Protein AF-A0A392P5V9-F1 (afdb_monomer_lite)

Foldseek 3Di:
DDPCPPPVVVPPVVVVVVVPDDDDDDDDPDVPLDDDDDDPDDDDDDPVPPLVVVLVVVLVVVQLVVLCVCVSVVNDVDSHDDCPHVVSVVSSVVSVVVSVVVVCVVCDDDPDDD

InterPro domains:
  IPR002013 SAC domain [PS50275] (1-108)
  IPR043573 Polyphosphoinositide phosphatase Fig4-like [PTHR45738] (24-114)

Structure (mmCIF, N/CA/C/O backbone):
data_AF-A0A392P5V9-F1
#
_entry.id   AF-A0A392P5V9-F1
#
loop_
_atom_site.group_PDB
_atom_site.id
_atom_site.type_symbol
_atom_site.label_atom_id
_atom_site.label_alt_id
_atom_site.label_comp_id
_atom_site.label_asym_id
_atom_site.label_entity_id
_atom_site.label_seq_id
_atom_site.pdbx_PDB_ins_code
_atom_site.Cartn_x
_atom_site.Cartn_y
_atom_site.Cartn_z
_atom_site.occupancy
_atom_site.B_iso_or_equiv
_atom_site.auth_seq_id
_atom_site.auth_comp_id
_atom_site.auth_asym_id
_atom_site.auth_atom_id
_atom_site.pdbx_PDB_model_num
ATOM 1 N N . ASN A 1 1 ? -4.979 -17.461 -19.721 1.00 31.88 1 ASN A N 1
ATOM 2 C CA . ASN A 1 1 ? -3.870 -16.709 -19.100 1.00 31.88 1 ASN A CA 1
ATOM 3 C C . ASN A 1 1 ? -4.398 -15.880 -17.947 1.00 31.88 1 ASN A C 1
ATOM 5 O O . ASN A 1 1 ? -4.987 -14.835 -18.165 1.00 31.88 1 ASN A O 1
ATOM 9 N N . ASN A 1 2 ? -4.240 -16.453 -16.753 1.00 31.98 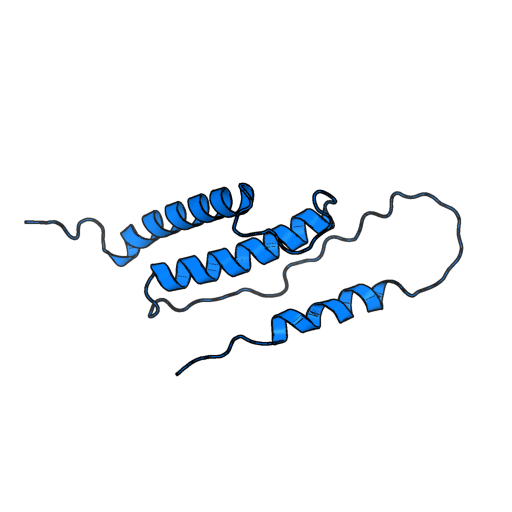2 ASN A N 1
ATOM 10 C CA . ASN A 1 2 ? -4.198 -15.850 -15.420 1.00 31.98 2 ASN A CA 1
ATOM 11 C C . ASN A 1 2 ? -5.249 -14.781 -15.093 1.00 31.98 2 ASN A C 1
ATOM 13 O O . ASN A 1 2 ? -4.913 -13.679 -14.676 1.00 31.98 2 ASN A O 1
ATOM 17 N N . ASN A 1 3 ? -6.522 -15.157 -15.210 1.00 40.25 3 ASN A N 1
ATOM 18 C CA . ASN A 1 3 ? -7.572 -14.567 -14.390 1.00 40.25 3 ASN A CA 1
ATOM 19 C C . ASN A 1 3 ? -7.769 -15.479 -13.175 1.00 40.25 3 ASN A C 1
ATOM 21 O O . ASN A 1 3 ? -8.567 -16.410 -13.222 1.00 40.25 3 ASN A O 1
ATOM 25 N N . VAL A 1 4 ? -6.978 -15.261 -12.128 1.00 35.44 4 VAL A N 1
ATOM 26 C CA . VAL A 1 4 ? -7.259 -15.814 -10.801 1.00 35.44 4 VAL A CA 1
ATOM 27 C C . VAL A 1 4 ? -7.332 -14.617 -9.873 1.00 35.44 4 VAL A C 1
ATOM 29 O O . VAL A 1 4 ? -6.356 -14.225 -9.240 1.00 35.44 4 VAL A O 1
ATOM 32 N N . ILE A 1 5 ? -8.497 -13.972 -9.884 1.00 42.59 5 ILE A N 1
ATOM 33 C CA . ILE A 1 5 ? -8.942 -13.208 -8.727 1.00 42.59 5 ILE A CA 1
ATOM 34 C C . ILE A 1 5 ? -9.208 -14.297 -7.694 1.00 42.59 5 ILE A C 1
ATOM 36 O O . ILE A 1 5 ? -10.203 -15.007 -7.791 1.00 42.59 5 ILE A O 1
ATOM 40 N N . ASP A 1 6 ? -8.225 -14.545 -6.837 1.00 32.69 6 ASP A N 1
ATOM 41 C CA . ASP A 1 6 ? -8.327 -15.568 -5.810 1.00 32.69 6 ASP A CA 1
ATOM 42 C C . ASP A 1 6 ? -9.468 -15.178 -4.857 1.00 32.69 6 ASP A C 1
ATOM 44 O O . ASP A 1 6 ? -9.373 -14.203 -4.106 1.00 32.69 6 ASP A O 1
ATOM 48 N N . GLU A 1 7 ? -10.575 -15.921 -4.938 1.00 36.59 7 GLU A N 1
ATOM 49 C CA . GLU A 1 7 ? -11.743 -15.825 -4.054 1.00 36.59 7 GLU A CA 1
ATOM 50 C C . GLU A 1 7 ? -11.373 -16.030 -2.568 1.00 36.59 7 GLU A C 1
ATOM 52 O O . GLU A 1 7 ? -12.182 -15.728 -1.690 1.00 36.59 7 GLU A O 1
ATOM 57 N N . SER A 1 8 ? -10.132 -16.429 -2.252 1.00 32.78 8 SER A N 1
ATOM 58 C CA . SER A 1 8 ? -9.627 -16.606 -0.883 1.00 32.78 8 SER A CA 1
ATOM 59 C C . SER A 1 8 ? -9.622 -15.338 -0.015 1.00 32.78 8 SER A C 1
ATOM 61 O O . SER A 1 8 ? -9.549 -15.428 1.214 1.00 32.78 8 SER A O 1
ATOM 63 N N . VAL A 1 9 ? -9.740 -14.139 -0.600 1.00 43.44 9 VAL A N 1
ATOM 64 C CA . VAL A 1 9 ? -9.780 -12.888 0.184 1.00 43.44 9 VAL A CA 1
ATOM 65 C C . VAL A 1 9 ? -11.112 -12.725 0.937 1.00 43.44 9 VAL A C 1
ATOM 67 O O . VAL A 1 9 ? -11.166 -11.992 1.930 1.00 43.44 9 VAL A O 1
ATOM 70 N N . VAL A 1 10 ? -12.168 -13.433 0.517 1.00 43.19 10 VAL A N 1
ATOM 71 C CA . VAL A 1 10 ? -13.512 -13.352 1.118 1.00 43.19 10 VAL A CA 1
ATOM 72 C C . VAL A 1 10 ? -13.650 -14.230 2.373 1.00 43.19 10 VAL A C 1
ATOM 74 O O . VAL A 1 10 ? -14.431 -13.912 3.263 1.00 43.19 10 VAL A O 1
ATOM 77 N N . GLU A 1 11 ? -12.843 -15.281 2.545 1.00 34.69 11 GLU A N 1
ATOM 78 C CA . GLU A 1 11 ? -13.087 -16.281 3.605 1.00 34.69 11 GLU A CA 1
ATOM 79 C C . GLU A 1 11 ? -12.517 -15.952 4.995 1.00 34.69 11 GLU A C 1
ATOM 81 O O . GLU A 1 11 ? -12.781 -16.670 5.966 1.00 34.69 11 GLU A O 1
ATOM 86 N N . GLN A 1 12 ? -11.792 -14.842 5.162 1.00 41.12 12 GLN A N 1
ATOM 87 C CA . GLN A 1 12 ? -11.237 -14.483 6.477 1.00 41.12 12 GLN A CA 1
ATOM 88 C C . GLN A 1 12 ? -12.262 -13.902 7.466 1.00 41.12 12 GLN A C 1
ATOM 90 O O . GLN A 1 12 ? -11.941 -13.765 8.647 1.00 41.12 12 GLN A O 1
ATOM 95 N N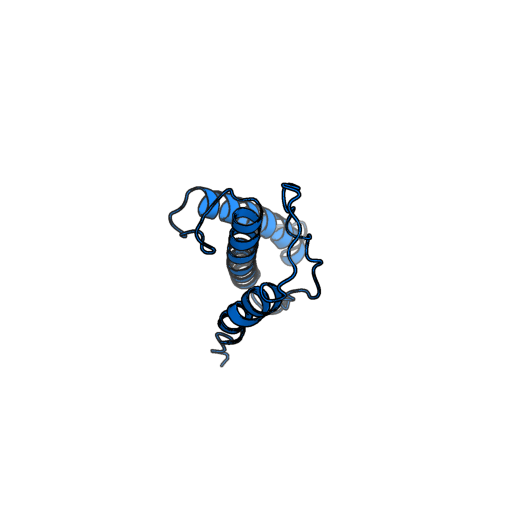 . GLU A 1 13 ? -13.492 -13.615 7.031 1.00 45.25 13 GLU A N 1
ATOM 96 C CA . GLU A 1 13 ? -14.565 -13.118 7.907 1.00 45.25 13 GLU A CA 1
ATOM 97 C C . GLU A 1 13 ? -14.976 -14.145 8.981 1.00 45.25 13 GLU A C 1
ATOM 99 O O . GLU A 1 13 ? -15.359 -13.774 10.095 1.00 45.25 13 GLU A O 1
ATOM 104 N N . SER A 1 14 ? -14.811 -15.439 8.690 1.00 38.22 14 SER A N 1
ATOM 105 C CA . SER A 1 14 ? -15.206 -16.550 9.567 1.00 38.22 14 SER A CA 1
ATOM 106 C C . SER A 1 14 ? -14.317 -16.708 10.813 1.00 38.22 14 SER A C 1
ATOM 108 O O . SER A 1 14 ? -14.796 -17.090 11.883 1.00 38.22 14 SER A O 1
ATOM 110 N N . ILE A 1 15 ? -13.030 -16.359 10.716 1.00 44.75 15 ILE A N 1
ATOM 111 C CA . ILE A 1 15 ? -12.040 -16.607 11.778 1.00 44.75 15 ILE A CA 1
ATOM 112 C C . ILE A 1 15 ? -12.184 -15.590 12.919 1.00 44.75 15 ILE A C 1
ATOM 114 O O . ILE A 1 15 ? -12.022 -15.938 14.089 1.00 44.75 15 ILE A O 1
ATOM 118 N N . THR A 1 16 ? -12.544 -14.344 12.606 1.00 46.06 16 THR A N 1
ATOM 119 C CA . THR A 1 16 ? -12.768 -13.290 13.608 1.00 46.06 16 THR A CA 1
ATOM 120 C C . THR A 1 16 ? -14.040 -13.502 14.428 1.00 46.06 16 THR A C 1
ATOM 122 O O . THR A 1 16 ? -14.029 -13.218 15.622 1.00 46.06 16 THR A O 1
ATOM 125 N N . MET A 1 17 ? -15.110 -14.041 13.830 1.00 41.09 17 MET A N 1
ATOM 126 C CA . MET A 1 17 ? -16.357 -14.327 14.555 1.00 41.09 17 MET A CA 1
ATOM 127 C C . MET A 1 17 ? -16.246 -15.547 15.481 1.00 41.09 17 MET A C 1
ATOM 129 O O . MET A 1 17 ? -16.873 -15.568 16.537 1.00 41.09 17 MET A O 1
ATOM 133 N N . SER A 1 18 ? -15.425 -16.545 15.136 1.00 40.94 18 SER A N 1
ATOM 134 C CA . SER A 1 18 ? -15.308 -17.781 15.929 1.00 40.94 18 SER A CA 1
ATOM 135 C C . SER A 1 18 ? -14.591 -17.600 17.276 1.00 40.94 18 SER A C 1
ATOM 137 O O . SER A 1 18 ? -14.808 -18.381 18.196 1.00 40.94 18 SER A O 1
ATOM 139 N N . LEU A 1 19 ? -13.772 -16.555 17.435 1.00 48.06 19 LEU A N 1
ATOM 140 C CA . LEU A 1 19 ? -13.035 -16.292 18.682 1.00 48.06 19 LEU A CA 1
ATOM 141 C C . LEU A 1 19 ? -13.829 -15.469 19.715 1.00 48.06 19 LEU A C 1
ATOM 143 O O . LEU A 1 19 ? -13.329 -15.244 20.813 1.00 48.06 19 LEU A O 1
ATOM 147 N N . MET A 1 20 ? -15.047 -15.019 19.390 1.00 49.59 20 MET A N 1
ATOM 148 C CA . MET A 1 20 ? -15.857 -14.153 20.264 1.00 49.59 20 MET A CA 1
ATOM 149 C C . MET A 1 20 ? -16.875 -14.899 21.143 1.00 49.59 20 MET A C 1
ATOM 151 O O . MET A 1 20 ? -17.554 -14.263 21.942 1.00 49.59 20 MET A O 1
ATOM 155 N N . ASN A 1 21 ? -16.963 -16.231 21.054 1.00 38.94 21 ASN A N 1
ATOM 156 C CA . ASN A 1 21 ? -17.919 -17.030 21.828 1.00 38.94 21 ASN A CA 1
ATOM 157 C C . ASN A 1 21 ? -17.209 -17.955 22.825 1.00 38.94 21 ASN A C 1
ATOM 159 O O . ASN A 1 21 ? -17.089 -19.157 22.597 1.00 38.94 21 ASN A O 1
ATOM 163 N N . HIS A 1 22 ? -16.775 -17.406 23.959 1.00 42.62 22 HIS A N 1
ATOM 164 C CA . HIS A 1 22 ? -16.648 -18.199 25.180 1.00 42.62 22 HIS A CA 1
ATOM 165 C C . HIS A 1 22 ? -17.155 -17.377 26.367 1.00 42.62 22 HIS A C 1
ATOM 167 O O . HIS A 1 22 ? -16.521 -16.418 26.799 1.00 42.62 22 HIS A O 1
ATOM 173 N N . SER A 1 23 ? -18.347 -17.739 26.836 1.00 48.25 23 SER A N 1
ATOM 174 C CA . SER A 1 23 ? -19.031 -17.164 27.991 1.00 48.25 23 SER A CA 1
ATOM 175 C C . SER A 1 23 ? -18.273 -17.450 29.291 1.00 48.25 23 SER A C 1
ATOM 177 O O . SER A 1 23 ? -17.748 -18.551 29.475 1.00 48.25 23 SER A O 1
ATOM 179 N N . GLY A 1 24 ? -18.261 -16.469 30.189 1.00 38.75 24 GLY A N 1
ATOM 180 C CA . GLY A 1 24 ? -17.777 -16.580 31.561 1.00 38.75 24 GLY A CA 1
ATOM 181 C C . GLY A 1 24 ? -17.889 -15.225 32.253 1.00 38.75 24 GLY A C 1
ATOM 182 O O . GLY A 1 24 ? -17.137 -14.312 31.928 1.00 38.75 24 GLY A O 1
ATOM 183 N N . ASP A 1 25 ? -18.881 -15.101 33.128 1.00 53.78 25 ASP A N 1
ATOM 184 C CA . ASP A 1 25 ? -19.194 -13.917 33.926 1.00 53.78 25 ASP A CA 1
ATOM 185 C C . ASP A 1 25 ? -18.031 -13.530 34.858 1.00 53.78 25 ASP A C 1
ATOM 187 O O . ASP A 1 25 ? -17.585 -14.365 35.638 1.00 53.78 25 ASP A O 1
ATOM 191 N N . ASP A 1 26 ? -17.568 -12.276 34.789 1.00 42.41 26 ASP A N 1
ATOM 192 C CA . ASP A 1 26 ? -17.048 -11.513 35.935 1.00 42.41 26 ASP A CA 1
ATOM 193 C C . ASP A 1 26 ? -16.879 -10.024 35.562 1.00 42.41 26 ASP A C 1
ATOM 195 O O . ASP A 1 26 ? -16.233 -9.654 34.577 1.00 42.41 26 ASP A O 1
ATOM 199 N N . GLU A 1 27 ? -17.506 -9.150 36.353 1.00 51.53 27 GLU A N 1
ATOM 200 C CA . GLU A 1 27 ? -17.452 -7.693 36.218 1.00 51.53 27 GLU A CA 1
ATOM 201 C C . GLU A 1 27 ? -16.063 -7.143 36.573 1.00 51.53 27 GLU A C 1
ATOM 203 O O . GLU A 1 27 ? -15.779 -6.817 37.723 1.00 51.53 27 GLU A O 1
ATOM 208 N N . ILE A 1 28 ? -15.222 -6.914 35.564 1.00 49.91 28 ILE A N 1
ATOM 209 C CA . ILE A 1 28 ? -14.191 -5.870 35.591 1.00 49.91 28 ILE A CA 1
ATOM 210 C C . ILE A 1 28 ? -14.227 -5.186 34.224 1.00 49.91 28 ILE A C 1
ATOM 212 O O . ILE A 1 28 ? -13.942 -5.806 33.202 1.00 49.91 28 ILE A O 1
ATOM 216 N N . LYS A 1 29 ? -14.583 -3.891 34.189 1.00 48.34 29 LYS A N 1
ATOM 217 C CA . LYS A 1 29 ? -14.395 -3.009 33.020 1.00 48.34 29 LYS A CA 1
ATOM 218 C C . LYS A 1 29 ? -12.896 -2.772 32.805 1.00 48.34 29 LYS A C 1
ATOM 220 O O . LYS A 1 29 ? -12.399 -1.664 32.981 1.00 48.34 29 LYS A O 1
ATOM 225 N N . ASP A 1 30 ? -12.171 -3.825 32.456 1.00 48.41 30 ASP A N 1
ATOM 226 C CA . ASP A 1 30 ? -10.878 -3.686 31.816 1.00 48.41 30 ASP A CA 1
ATOM 227 C C . ASP A 1 30 ? -11.156 -3.289 30.367 1.00 48.41 30 ASP A C 1
ATOM 229 O O . ASP A 1 30 ? -11.987 -3.895 29.684 1.00 48.41 30 ASP A O 1
ATOM 233 N N . SER A 1 31 ? -10.542 -2.203 29.910 1.00 56.22 31 SER A N 1
ATOM 234 C CA . SER A 1 31 ? -10.625 -1.792 28.516 1.00 56.22 31 SER A CA 1
ATOM 235 C C . SER A 1 31 ? -10.077 -2.944 27.676 1.00 56.22 31 SER A C 1
ATOM 237 O O . SER A 1 31 ? -8.864 -3.108 27.601 1.00 56.22 31 SER A O 1
ATOM 239 N N . SER A 1 32 ? -10.954 -3.778 27.110 1.00 61.97 32 SER A N 1
ATOM 240 C CA . SER A 1 32 ? -10.576 -4.985 26.373 1.00 61.97 32 SER A CA 1
ATOM 241 C C . SER A 1 32 ? -9.753 -4.583 25.151 1.00 61.97 32 SER A C 1
ATOM 243 O O . SER A 1 32 ? -10.278 -4.246 24.087 1.00 61.97 32 SER A O 1
ATOM 245 N N . VAL A 1 33 ? -8.432 -4.540 25.321 1.00 67.38 33 VAL A N 1
ATOM 246 C CA . VAL A 1 33 ? -7.502 -4.284 24.232 1.00 67.38 33 VAL A CA 1
ATOM 247 C C . VAL A 1 33 ? -7.538 -5.527 23.360 1.00 67.38 33 VAL A C 1
ATOM 249 O O . VAL A 1 33 ? -7.057 -6.587 23.763 1.00 67.38 33 VAL A O 1
ATOM 252 N N . LYS A 1 34 ? -8.121 -5.412 22.161 1.00 67.88 34 LYS A N 1
ATOM 253 C CA . LYS A 1 34 ? -8.085 -6.495 21.172 1.00 67.88 34 LYS A CA 1
ATOM 254 C C . LYS A 1 34 ? -6.624 -6.944 21.001 1.00 67.88 34 LYS A C 1
ATOM 256 O O . LYS A 1 34 ? -5.767 -6.096 20.726 1.00 67.88 34 LYS A O 1
ATOM 261 N N . PRO A 1 35 ? -6.307 -8.239 21.173 1.00 74.19 35 PRO A N 1
ATOM 262 C CA . PRO A 1 35 ? -4.932 -8.707 21.098 1.00 74.19 35 PRO A CA 1
ATOM 263 C C . PRO A 1 35 ? -4.358 -8.434 19.705 1.00 74.19 35 PRO A C 1
ATOM 265 O O . PRO A 1 35 ? -5.001 -8.693 18.685 1.00 74.19 35 PRO A O 1
ATOM 268 N N . LYS A 1 36 ? -3.133 -7.900 19.655 1.00 80.38 36 LYS A N 1
ATOM 269 C CA . LYS A 1 36 ? -2.436 -7.638 18.390 1.00 80.38 36 LYS A CA 1
ATOM 270 C C . LYS A 1 36 ? -2.122 -8.964 17.698 1.00 80.38 36 LYS A C 1
ATOM 272 O O . LYS A 1 36 ? -1.467 -9.829 18.276 1.00 80.38 36 LYS A O 1
ATOM 277 N N . LEU A 1 37 ? -2.563 -9.109 16.450 1.00 87.25 37 LEU A N 1
ATOM 278 C CA . LEU A 1 37 ? -2.240 -10.269 15.620 1.00 87.25 37 LEU A CA 1
ATOM 279 C C . LEU A 1 37 ? -0.863 -10.095 14.970 1.00 87.25 37 LEU A C 1
ATOM 281 O O . LEU A 1 37 ? -0.501 -9.002 14.536 1.00 87.25 37 LEU A O 1
ATOM 285 N N . LEU A 1 38 ? -0.108 -11.190 14.876 1.00 92.00 38 LEU A N 1
ATOM 286 C CA . LEU A 1 38 ? 1.179 -11.229 14.179 1.00 92.00 38 LEU A CA 1
ATOM 287 C C . LEU A 1 38 ? 0.987 -11.625 12.708 1.00 92.00 38 LEU A C 1
ATOM 289 O O . LEU A 1 38 ? 0.157 -12.483 12.396 1.00 92.00 38 LEU A O 1
ATOM 293 N N . GLN A 1 39 ? 1.773 -11.029 11.805 1.00 93.38 39 GLN A N 1
ATOM 294 C CA . GLN A 1 39 ? 1.793 -11.391 10.385 1.00 93.38 39 GLN A CA 1
ATOM 295 C C . GLN A 1 39 ? 2.329 -12.820 10.212 1.00 93.38 39 GLN A C 1
ATOM 297 O O . GLN A 1 39 ? 3.444 -13.125 10.627 1.00 93.38 39 GLN A O 1
ATOM 302 N N . LYS A 1 40 ? 1.534 -13.692 9.582 1.00 93.75 40 LYS A N 1
ATOM 303 C CA . LYS A 1 40 ? 1.871 -15.116 9.377 1.00 93.75 40 LYS A CA 1
ATOM 304 C C . LYS A 1 40 ? 2.360 -15.451 7.964 1.00 93.75 40 LYS A C 1
ATOM 306 O O . LYS A 1 40 ? 2.734 -16.589 7.711 1.00 93.75 40 LYS A O 1
ATOM 311 N N . GLY A 1 41 ? 2.334 -14.493 7.039 1.00 93.25 41 GLY A N 1
ATOM 312 C CA . GLY A 1 41 ? 2.687 -14.720 5.638 1.00 93.25 41 GLY A CA 1
ATOM 313 C C . GLY A 1 41 ? 3.008 -13.429 4.895 1.00 93.25 41 GLY A C 1
ATOM 314 O O . GLY A 1 41 ? 2.775 -12.335 5.409 1.00 93.25 41 GLY A O 1
ATOM 315 N N . VAL A 1 42 ? 3.550 -13.563 3.685 1.00 93.00 42 VAL A N 1
ATOM 316 C CA . VAL A 1 42 ? 3.981 -12.444 2.837 1.00 93.00 42 VAL A CA 1
ATOM 317 C C . VAL A 1 42 ? 3.427 -12.593 1.425 1.00 93.00 42 VAL A C 1
ATOM 319 O O . VAL A 1 42 ? 3.380 -13.697 0.885 1.00 93.00 42 VAL A O 1
ATOM 322 N N . LEU A 1 43 ? 3.041 -11.471 0.819 1.00 90.44 43 LEU A N 1
ATOM 323 C CA . LEU A 1 43 ? 2.757 -11.405 -0.609 1.00 90.44 43 LEU A CA 1
ATOM 324 C C . LEU A 1 43 ? 4.080 -11.250 -1.360 1.00 90.44 43 LEU A C 1
ATOM 326 O O . LEU A 1 43 ? 4.868 -10.358 -1.046 1.00 90.44 43 LEU A O 1
ATOM 330 N N . ARG A 1 44 ? 4.321 -12.102 -2.358 1.00 91.44 44 ARG A N 1
ATOM 331 C CA . ARG A 1 44 ? 5.513 -12.028 -3.206 1.00 91.44 44 ARG A CA 1
ATOM 332 C C . ARG A 1 44 ? 5.109 -11.938 -4.670 1.00 91.44 44 ARG A C 1
ATOM 334 O O . ARG A 1 44 ? 4.436 -12.823 -5.183 1.00 91.44 44 ARG A O 1
ATOM 341 N N . THR A 1 45 ? 5.563 -10.884 -5.331 1.00 86.88 45 THR A N 1
ATOM 342 C CA . THR A 1 45 ? 5.417 -10.671 -6.776 1.00 86.88 45 THR A CA 1
ATOM 343 C C . THR A 1 45 ? 6.719 -11.040 -7.493 1.00 86.88 45 THR A C 1
ATOM 345 O O . THR A 1 45 ? 7.796 -11.002 -6.890 1.00 86.88 45 THR A O 1
ATOM 348 N N . ASN A 1 46 ? 6.637 -11.442 -8.763 1.00 79.12 46 ASN A N 1
ATOM 349 C CA . ASN A 1 46 ? 7.807 -11.797 -9.571 1.00 79.12 46 ASN A CA 1
ATOM 350 C C . ASN A 1 46 ? 8.284 -10.587 -10.394 1.00 79.12 46 ASN A C 1
ATOM 352 O O . ASN A 1 46 ? 7.482 -9.803 -10.884 1.00 79.12 46 ASN A O 1
ATOM 356 N N . CYS A 1 47 ? 9.598 -10.462 -10.569 1.00 72.75 47 CYS A N 1
ATOM 357 C CA . CYS A 1 47 ? 10.272 -9.426 -11.350 1.00 72.75 47 CYS A CA 1
ATOM 358 C C . CYS A 1 47 ? 10.021 -9.503 -12.868 1.00 72.75 47 CYS A C 1
ATOM 360 O O . CYS A 1 47 ? 10.364 -8.564 -13.578 1.00 72.75 47 CYS A O 1
ATOM 362 N N . ILE A 1 48 ? 9.487 -10.619 -13.385 1.00 74.19 48 ILE A N 1
ATOM 363 C CA . ILE A 1 48 ? 9.115 -10.738 -14.808 1.00 74.19 48 ILE A CA 1
ATOM 364 C C . ILE A 1 48 ? 7.870 -9.910 -15.157 1.00 74.19 48 ILE A C 1
ATOM 366 O O . ILE A 1 48 ? 7.662 -9.546 -16.316 1.00 74.19 48 ILE A O 1
ATOM 370 N N . ASP A 1 49 ? 7.047 -9.590 -14.159 1.00 73.50 49 ASP A N 1
ATOM 371 C CA . ASP A 1 49 ? 5.947 -8.654 -14.319 1.00 73.50 49 ASP A CA 1
ATOM 372 C C . ASP A 1 49 ? 6.507 -7.234 -14.364 1.00 73.50 49 ASP A C 1
ATOM 374 O O . ASP A 1 49 ? 7.359 -6.872 -13.552 1.00 73.50 49 ASP A O 1
ATOM 378 N N . CYS A 1 50 ? 6.048 -6.412 -15.314 1.00 80.31 50 CYS A N 1
ATOM 379 C CA . CYS A 1 50 ? 6.518 -5.032 -15.385 1.00 80.31 50 CYS A CA 1
ATOM 380 C C . CYS A 1 50 ? 6.289 -4.318 -14.045 1.00 80.31 50 CYS A C 1
ATOM 382 O O . CYS A 1 50 ? 5.288 -4.556 -13.357 1.00 80.31 50 CYS A O 1
ATOM 384 N N . LEU A 1 51 ? 7.244 -3.459 -13.684 1.00 83.38 51 LEU A N 1
ATOM 385 C CA . LEU A 1 51 ? 7.293 -2.803 -12.381 1.00 83.38 51 LEU A CA 1
ATOM 386 C C . LEU A 1 51 ? 5.967 -2.111 -12.042 1.00 83.38 51 LEU A C 1
ATOM 388 O O . LEU A 1 51 ? 5.473 -2.281 -10.933 1.00 83.38 51 LEU A O 1
ATOM 392 N N . ASP A 1 52 ? 5.336 -1.457 -13.018 1.00 86.19 52 ASP A N 1
ATOM 393 C CA . ASP A 1 52 ? 4.055 -0.767 -12.840 1.00 86.19 52 ASP A CA 1
ATOM 394 C C . ASP A 1 52 ? 2.917 -1.714 -12.434 1.00 86.19 52 ASP A C 1
ATOM 396 O O . ASP A 1 52 ? 2.179 -1.430 -11.491 1.00 86.19 52 ASP A O 1
ATOM 400 N N . ARG A 1 53 ? 2.788 -2.881 -13.086 1.00 86.94 53 ARG A N 1
ATOM 401 C CA . ARG A 1 53 ? 1.744 -3.862 -12.733 1.00 86.94 53 ARG A CA 1
ATOM 402 C C . ARG A 1 53 ? 1.980 -4.447 -11.346 1.00 86.94 53 ARG A C 1
ATOM 404 O O . ARG A 1 53 ? 1.031 -4.617 -10.584 1.00 86.94 53 ARG A O 1
ATOM 411 N N . THR A 1 54 ? 3.240 -4.720 -11.014 1.00 90.56 54 THR A N 1
ATOM 412 C CA . THR A 1 54 ? 3.626 -5.181 -9.678 1.00 90.56 54 THR A CA 1
ATOM 413 C C . THR A 1 54 ? 3.315 -4.124 -8.617 1.00 90.56 54 THR A C 1
ATOM 415 O O . THR A 1 54 ? 2.751 -4.452 -7.575 1.00 90.56 54 THR A O 1
ATOM 418 N N . ASN A 1 55 ? 3.627 -2.858 -8.886 1.00 91.38 55 ASN A N 1
ATOM 419 C CA . ASN A 1 55 ? 3.437 -1.765 -7.941 1.00 91.38 55 ASN A CA 1
ATOM 420 C C . ASN A 1 55 ? 1.948 -1.492 -7.671 1.00 91.38 55 ASN A C 1
ATOM 422 O O . ASN A 1 55 ? 1.544 -1.379 -6.517 1.00 91.38 55 ASN A O 1
ATOM 426 N N . VAL A 1 56 ? 1.111 -1.496 -8.717 1.00 92.75 56 VAL A N 1
ATOM 427 C CA . VAL A 1 56 ? -0.352 -1.357 -8.585 1.00 92.75 56 VAL A CA 1
ATOM 428 C C . VAL A 1 56 ? -0.958 -2.519 -7.796 1.00 92.75 56 VAL A C 1
ATOM 430 O O . VAL A 1 56 ? -1.818 -2.305 -6.940 1.00 92.75 56 VAL A O 1
ATOM 433 N N . ALA A 1 57 ? -0.499 -3.751 -8.036 1.00 91.56 57 ALA A N 1
ATOM 434 C CA . ALA A 1 57 ? -0.955 -4.902 -7.263 1.00 91.56 57 ALA A CA 1
ATOM 435 C C . ALA A 1 57 ? -0.584 -4.755 -5.779 1.00 91.56 57 ALA A C 1
ATOM 437 O O . ALA A 1 57 ? -1.437 -4.936 -4.910 1.00 91.56 57 ALA A O 1
ATOM 438 N N . GLN A 1 58 ? 0.661 -4.378 -5.476 1.00 94.69 58 GLN A N 1
ATOM 439 C CA . GLN A 1 58 ? 1.099 -4.159 -4.097 1.00 94.69 58 GLN A CA 1
ATOM 440 C C . GLN A 1 58 ? 0.314 -3.030 -3.416 1.00 94.69 58 GLN A C 1
ATOM 442 O O . GLN A 1 58 ? -0.111 -3.210 -2.276 1.00 94.69 58 GLN A O 1
ATOM 447 N N . TYR A 1 59 ? 0.038 -1.928 -4.120 1.00 96.38 59 TYR A N 1
ATOM 448 C CA . TYR A 1 59 ? -0.830 -0.851 -3.639 1.00 96.38 59 TYR A CA 1
ATOM 449 C C . TYR A 1 59 ? -2.214 -1.370 -3.233 1.00 96.38 59 TYR A C 1
ATOM 451 O O . TYR A 1 59 ? -2.666 -1.103 -2.120 1.00 96.38 59 TYR A O 1
ATOM 459 N N . ALA A 1 60 ? -2.868 -2.162 -4.088 1.00 95.12 60 ALA A N 1
ATOM 460 C CA . ALA A 1 60 ? -4.205 -2.680 -3.811 1.00 95.12 60 ALA A CA 1
ATOM 461 C C . ALA A 1 60 ? -4.237 -3.551 -2.541 1.00 95.12 60 ALA A C 1
ATOM 463 O O . ALA A 1 60 ? -5.080 -3.349 -1.664 1.00 95.12 60 ALA A O 1
ATOM 464 N N . TYR A 1 61 ? -3.283 -4.479 -2.396 1.00 94.88 61 TYR A N 1
ATOM 465 C CA . TYR A 1 61 ? -3.165 -5.294 -1.180 1.00 94.88 61 TYR A CA 1
ATOM 466 C C . TYR A 1 61 ? -2.803 -4.452 0.051 1.00 94.88 61 TYR A C 1
ATOM 468 O O . TYR A 1 61 ? -3.349 -4.676 1.134 1.00 94.88 61 TYR A O 1
ATOM 476 N N . GLY A 1 62 ? -1.921 -3.465 -0.112 1.00 96.25 62 GLY A N 1
ATOM 477 C CA . GLY A 1 62 ? -1.533 -2.531 0.939 1.00 96.25 62 GLY A CA 1
ATOM 478 C C . GLY A 1 62 ? -2.708 -1.702 1.454 1.00 96.25 62 GLY A C 1
ATOM 479 O O . GLY A 1 62 ? -2.861 -1.554 2.664 1.00 96.25 62 GLY A O 1
ATOM 480 N N . LEU A 1 63 ? -3.580 -1.226 0.563 1.00 96.69 63 LEU A N 1
ATOM 481 C CA . LEU A 1 63 ? -4.755 -0.436 0.926 1.00 96.69 63 LEU A CA 1
ATOM 482 C C . LEU A 1 63 ? -5.777 -1.263 1.722 1.00 96.69 63 LEU A C 1
ATOM 484 O O . LEU A 1 63 ? -6.317 -0.790 2.721 1.00 96.69 63 LEU A O 1
ATOM 488 N N . VAL A 1 64 ? -5.994 -2.525 1.337 1.00 95.12 64 VAL A N 1
ATOM 489 C CA . VAL A 1 64 ? -6.852 -3.455 2.094 1.00 95.12 64 VAL A CA 1
ATOM 490 C C . VAL A 1 64 ? -6.265 -3.750 3.478 1.00 95.12 64 VAL A C 1
ATOM 492 O O . VAL A 1 64 ? -6.990 -3.757 4.476 1.00 95.12 64 VAL A O 1
ATOM 495 N N . ALA A 1 65 ? -4.951 -3.979 3.560 1.00 94.88 65 ALA A N 1
ATOM 496 C CA . ALA A 1 65 ? -4.271 -4.199 4.832 1.00 94.88 65 ALA A CA 1
ATOM 497 C C . ALA A 1 65 ? -4.366 -2.966 5.747 1.00 94.88 65 ALA A C 1
ATOM 499 O O . ALA A 1 65 ? -4.663 -3.112 6.934 1.00 94.88 65 ALA A O 1
ATOM 500 N N . LEU A 1 66 ? -4.190 -1.765 5.191 1.00 96.31 66 LEU A N 1
ATOM 501 C CA . LEU A 1 66 ? -4.328 -0.506 5.917 1.00 96.31 66 LEU A CA 1
ATOM 502 C C . LEU A 1 66 ? -5.754 -0.313 6.447 1.00 96.31 66 LEU A C 1
ATOM 504 O O . LEU A 1 66 ? -5.920 0.020 7.617 1.00 96.31 66 LEU A O 1
ATOM 508 N N . GLY A 1 67 ? -6.783 -0.587 5.639 1.00 95.19 67 GLY A N 1
ATOM 509 C CA . GLY A 1 67 ? -8.179 -0.514 6.082 1.00 95.19 67 GLY A CA 1
ATOM 510 C C . GLY A 1 67 ? -8.459 -1.416 7.289 1.00 95.19 67 GLY A C 1
ATOM 511 O O . GLY A 1 67 ? -9.004 -0.970 8.298 1.00 95.19 67 GLY A O 1
ATOM 512 N N . ARG A 1 68 ? -7.975 -2.665 7.252 1.00 92.38 68 ARG A N 1
ATOM 513 C CA . ARG A 1 68 ? -8.056 -3.601 8.390 1.00 92.38 68 ARG A CA 1
ATOM 514 C C . ARG A 1 68 ? -7.345 -3.074 9.639 1.00 92.38 68 ARG A C 1
ATOM 516 O O . ARG A 1 68 ? -7.876 -3.187 10.741 1.00 92.38 68 ARG A O 1
ATOM 523 N N . GLN A 1 69 ? -6.153 -2.503 9.479 1.00 94.31 69 GLN A N 1
ATOM 524 C CA . GLN A 1 69 ? -5.379 -1.945 10.591 1.00 94.31 69 GLN A CA 1
ATOM 525 C C . GLN A 1 69 ? -6.070 -0.727 11.213 1.00 94.31 69 GLN A C 1
ATOM 527 O O . GLN A 1 69 ? -6.175 -0.644 12.435 1.00 94.31 69 GLN A O 1
ATOM 532 N N . LEU A 1 70 ? -6.589 0.188 10.392 1.00 94.62 70 LEU A N 1
ATOM 533 C CA . LEU A 1 70 ? -7.310 1.371 10.860 1.00 94.62 70 LEU A CA 1
ATOM 534 C C . LEU A 1 70 ? -8.617 1.004 11.565 1.00 94.62 70 LEU A C 1
ATOM 536 O O . LEU A 1 70 ? -8.934 1.601 12.593 1.00 94.62 70 LEU A O 1
ATOM 540 N N . GLN A 1 71 ? -9.335 -0.010 11.073 1.00 92.62 71 GLN A N 1
ATOM 541 C CA . GLN A 1 71 ? -10.528 -0.520 11.745 1.00 92.62 71 GLN A CA 1
ATOM 542 C C . GLN A 1 71 ? -10.185 -1.144 13.103 1.00 92.62 71 GLN A C 1
ATOM 544 O O . GLN A 1 71 ? -10.846 -0.874 14.104 1.00 92.62 71 GLN A O 1
ATOM 549 N N . ALA A 1 72 ? -9.118 -1.946 13.170 1.00 88.88 72 ALA A N 1
ATOM 550 C CA . ALA A 1 72 ? -8.662 -2.538 14.425 1.00 88.88 72 ALA A CA 1
ATOM 551 C C . ALA A 1 72 ? -8.261 -1.479 15.469 1.00 88.88 72 ALA A C 1
ATOM 553 O O . ALA A 1 72 ? -8.431 -1.713 16.665 1.00 88.88 72 ALA A O 1
ATOM 554 N N . LEU A 1 73 ? -7.771 -0.320 15.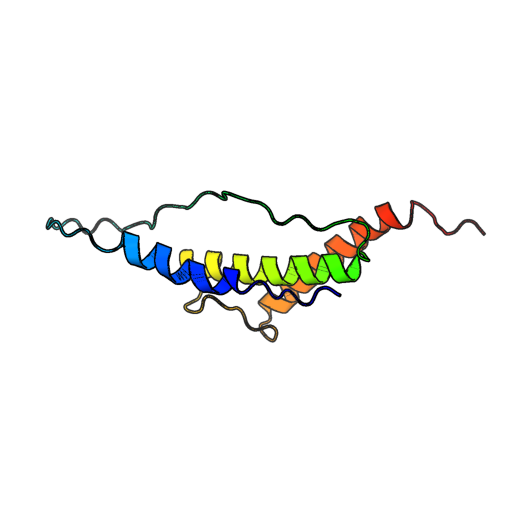018 1.00 90.75 73 LEU A N 1
ATOM 555 C CA . LEU A 1 73 ? -7.437 0.834 15.855 1.00 90.75 73 LEU A CA 1
ATOM 556 C C . LEU A 1 73 ? -8.639 1.748 16.164 1.00 90.75 73 LEU A C 1
ATOM 558 O O . LEU A 1 73 ? -8.504 2.654 16.980 1.00 90.75 73 LEU A O 1
ATOM 562 N N . GLY A 1 74 ? -9.801 1.518 15.545 1.00 90.44 74 GLY A N 1
ATOM 563 C CA . GLY A 1 74 ? -11.017 2.307 15.763 1.00 90.44 74 GLY A CA 1
ATOM 564 C C . GLY A 1 74 ? -11.072 3.639 15.006 1.00 90.44 74 GLY A C 1
ATOM 565 O O . GLY A 1 74 ? -11.885 4.488 15.354 1.00 90.44 74 GLY A O 1
ATOM 566 N N . PHE A 1 75 ? -10.233 3.841 13.983 1.00 93.25 75 PHE A N 1
ATOM 567 C CA . PHE A 1 75 ? -10.253 5.063 13.163 1.00 93.25 75 PHE A CA 1
ATOM 568 C C . PHE A 1 75 ? -11.335 5.053 12.080 1.00 93.25 75 PHE A C 1
ATOM 570 O O . PHE A 1 75 ? -11.790 6.115 11.663 1.00 93.25 75 PHE A O 1
ATOM 577 N N . ILE A 1 76 ? -11.722 3.867 11.604 1.00 92.88 76 ILE A N 1
ATOM 578 C CA . ILE A 1 76 ? -12.755 3.682 10.580 1.00 92.88 76 ILE A CA 1
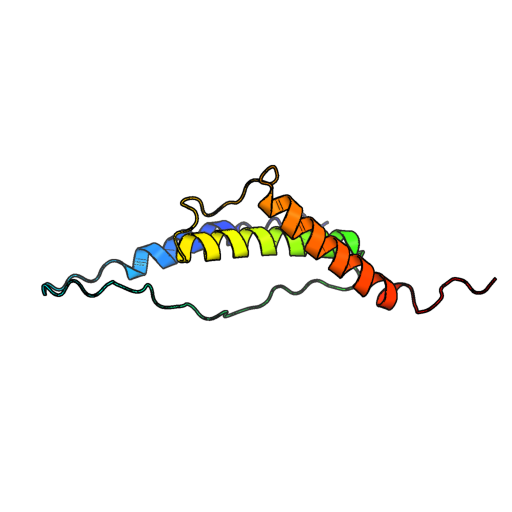ATOM 579 C C . ILE A 1 76 ? -13.653 2.499 10.943 1.00 92.88 76 ILE A C 1
ATOM 581 O O . ILE A 1 76 ? -13.215 1.551 11.592 1.00 92.88 76 ILE A O 1
ATOM 585 N N . GLU A 1 77 ? -14.905 2.534 10.497 1.00 89.75 77 GLU A N 1
ATOM 586 C CA . GLU A 1 77 ? -15.871 1.450 10.734 1.00 89.75 77 GLU A CA 1
ATOM 587 C C . GLU A 1 77 ? -15.799 0.372 9.638 1.00 89.75 77 GLU A C 1
ATOM 589 O O . GLU A 1 77 ? -15.884 -0.830 9.909 1.00 89.75 77 GLU A O 1
ATOM 594 N N . SER A 1 78 ? -15.587 0.805 8.391 1.00 90.19 78 SER A N 1
ATOM 595 C CA . SER A 1 78 ? -15.462 -0.060 7.216 1.00 90.19 78 SER A CA 1
ATOM 596 C C . SER A 1 78 ? -14.053 -0.633 7.080 1.00 90.19 78 SER A C 1
ATOM 598 O O . SER A 1 78 ? -13.062 0.069 7.243 1.00 90.19 78 SER A O 1
ATOM 600 N N . LEU A 1 79 ? -13.957 -1.900 6.673 1.00 88.62 79 LEU A N 1
ATOM 601 C CA . LEU A 1 79 ? -12.693 -2.548 6.304 1.00 88.62 79 LEU A CA 1
ATOM 602 C C . LEU A 1 79 ? -12.094 -2.020 4.993 1.00 88.62 79 LEU A C 1
ATOM 604 O O . LEU A 1 79 ? -10.911 -2.228 4.725 1.00 88.62 79 LEU A O 1
ATOM 608 N N . ARG A 1 80 ? -12.920 -1.397 4.148 1.00 90.50 80 ARG A N 1
ATOM 609 C CA . ARG A 1 80 ? -12.547 -0.927 2.814 1.00 90.50 80 ARG A CA 1
ATOM 610 C C . ARG A 1 80 ? -12.384 0.585 2.815 1.00 90.50 80 ARG A C 1
ATOM 612 O O . ARG A 1 80 ? -13.295 1.300 3.228 1.00 90.50 80 ARG A O 1
ATOM 619 N N . ILE A 1 81 ? -11.245 1.037 2.301 1.00 93.75 81 ILE A N 1
ATOM 620 C CA . ILE A 1 81 ? -10.977 2.439 1.980 1.00 93.75 81 ILE A CA 1
ATOM 621 C C . ILE A 1 81 ? -11.337 2.633 0.505 1.00 93.75 81 ILE A C 1
ATOM 623 O O . ILE A 1 81 ? -10.841 1.896 -0.347 1.00 93.75 81 ILE A O 1
ATOM 627 N N . ASP A 1 82 ? -12.222 3.586 0.219 1.00 93.69 82 ASP A N 1
ATOM 628 C CA . ASP A 1 82 ? -12.596 3.944 -1.152 1.00 93.69 82 ASP A CA 1
ATOM 629 C C . ASP A 1 82 ? -11.378 4.488 -1.921 1.00 93.69 82 ASP A C 1
ATOM 631 O O . ASP A 1 82 ? -10.550 5.193 -1.347 1.00 93.69 82 ASP A O 1
ATOM 635 N N . LEU A 1 83 ? -11.269 4.193 -3.216 1.00 92.62 83 LEU A N 1
ATOM 636 C CA . LEU A 1 83 ? -10.206 4.722 -4.073 1.00 92.62 83 LEU A CA 1
ATOM 637 C C . LEU A 1 83 ? -10.300 6.245 -4.248 1.00 92.62 83 LEU A C 1
ATOM 639 O O . LEU A 1 83 ? -9.278 6.903 -4.444 1.00 92.62 83 LEU A O 1
ATOM 643 N N . ASP A 1 84 ? -11.500 6.814 -4.127 1.00 94.19 84 ASP A N 1
ATOM 644 C CA . ASP A 1 84 ? -11.698 8.263 -4.155 1.00 94.19 84 ASP A CA 1
ATOM 645 C C . ASP A 1 84 ? -11.316 8.942 -2.831 1.00 94.19 84 ASP A C 1
ATOM 647 O O . ASP A 1 84 ? -11.158 10.170 -2.787 1.00 94.19 84 ASP A O 1
ATOM 651 N N . ASN A 1 85 ? -11.106 8.161 -1.762 1.00 95.75 85 ASN A N 1
ATOM 652 C CA . ASN A 1 85 ? -10.681 8.672 -0.466 1.00 95.75 85 ASN A CA 1
ATOM 653 C C . ASN A 1 85 ? -9.294 9.342 -0.580 1.00 95.75 85 ASN A C 1
ATOM 655 O O . ASN A 1 85 ? -8.374 8.748 -1.151 1.00 95.75 85 ASN A O 1
ATOM 659 N N . PRO A 1 86 ? -9.090 10.540 0.000 1.00 97.31 86 PRO A N 1
ATOM 660 C CA . PRO A 1 86 ? -7.784 11.201 0.007 1.00 97.31 86 PRO A CA 1
ATOM 661 C C . PRO A 1 86 ? -6.644 10.313 0.518 1.00 97.31 86 PRO A C 1
ATOM 663 O O . PRO A 1 86 ? -5.562 10.322 -0.059 1.00 97.31 86 PRO A O 1
ATOM 666 N N . LEU A 1 87 ? -6.904 9.475 1.526 1.00 96.81 87 LEU A N 1
ATOM 667 C CA . LEU A 1 87 ? -5.917 8.540 2.058 1.00 96.81 87 LEU A CA 1
ATOM 668 C C . LEU A 1 87 ? -5.471 7.512 1.010 1.00 96.81 87 LEU A C 1
ATOM 670 O O . LEU A 1 87 ? -4.291 7.190 0.936 1.00 96.81 87 LEU A O 1
ATOM 674 N N . ALA A 1 88 ? -6.384 7.013 0.173 1.00 97.25 88 ALA A N 1
ATOM 675 C CA . ALA A 1 88 ? -6.028 6.083 -0.897 1.00 97.25 88 ALA A CA 1
ATOM 676 C C . ALA A 1 88 ? -5.066 6.740 -1.902 1.00 97.25 88 ALA A C 1
ATOM 678 O O . ALA A 1 88 ? -4.078 6.130 -2.306 1.00 97.25 88 ALA A O 1
ATOM 679 N N . LYS A 1 89 ? -5.282 8.022 -2.221 1.00 97.12 89 LYS A N 1
ATOM 680 C CA . LYS A 1 89 ? -4.393 8.816 -3.088 1.00 97.12 89 LYS A CA 1
ATOM 681 C C . LYS A 1 89 ? -3.030 9.086 -2.448 1.00 97.12 89 LYS A C 1
ATOM 683 O O . LYS A 1 89 ? -2.010 9.010 -3.132 1.00 97.12 89 LYS A O 1
ATOM 688 N N . GLU A 1 90 ? -2.989 9.358 -1.145 1.00 98.12 90 GLU A N 1
ATOM 689 C CA . GLU A 1 90 ? -1.727 9.514 -0.408 1.00 98.12 90 GLU A CA 1
ATOM 690 C C . GLU A 1 90 ? -0.926 8.209 -0.376 1.00 98.12 90 GLU A C 1
ATOM 692 O O . GLU A 1 90 ? 0.281 8.205 -0.623 1.00 98.12 90 GLU A O 1
ATOM 697 N N . VAL A 1 91 ? -1.601 7.079 -0.149 1.00 97.69 91 VAL A N 1
ATOM 698 C CA . VAL A 1 91 ? -0.973 5.757 -0.212 1.00 97.69 91 VAL A CA 1
ATOM 699 C C . VAL A 1 91 ? -0.471 5.484 -1.630 1.00 97.69 91 VAL A C 1
ATOM 701 O O . VAL A 1 91 ? 0.676 5.076 -1.780 1.00 97.69 91 VAL A O 1
ATOM 704 N N . MET A 1 92 ? -1.257 5.774 -2.672 1.00 96.81 92 MET A N 1
ATOM 705 C CA . MET A 1 92 ? -0.816 5.622 -4.064 1.00 96.81 92 MET A CA 1
ATOM 706 C C . MET A 1 92 ? 0.440 6.454 -4.349 1.00 96.81 92 MET A C 1
ATOM 708 O O . MET A 1 92 ? 1.410 5.909 -4.860 1.00 96.81 92 MET A O 1
ATOM 712 N N . THR A 1 93 ? 0.482 7.718 -3.915 1.00 97.25 93 THR A N 1
ATOM 713 C CA . THR A 1 93 ? 1.678 8.578 -4.026 1.00 97.25 93 THR A CA 1
ATOM 714 C C . THR A 1 93 ? 2.914 7.926 -3.388 1.00 97.25 93 THR A C 1
ATOM 716 O O . THR A 1 93 ? 4.018 7.976 -3.935 1.00 97.25 93 THR A O 1
ATOM 719 N N . ALA A 1 94 ? 2.752 7.281 -2.228 1.00 97.62 94 ALA A N 1
ATOM 720 C CA . ALA A 1 94 ? 3.848 6.568 -1.575 1.00 97.62 94 ALA A CA 1
ATOM 721 C C . ALA A 1 94 ? 4.325 5.357 -2.400 1.00 97.62 94 ALA A C 1
ATOM 723 O O . ALA A 1 94 ? 5.534 5.137 -2.521 1.00 97.62 94 ALA A O 1
ATOM 724 N N . TYR A 1 95 ? 3.398 4.602 -3.001 1.00 96.06 95 TYR A N 1
ATOM 725 C CA . TYR A 1 95 ? 3.722 3.491 -3.901 1.00 96.06 95 TYR A CA 1
ATOM 726 C C . TYR A 1 95 ? 4.360 3.974 -5.207 1.00 96.06 95 TYR A C 1
ATOM 728 O O . TYR A 1 95 ? 5.310 3.353 -5.671 1.00 96.06 95 TYR A O 1
ATOM 736 N N . GLU A 1 96 ? 3.918 5.087 -5.786 1.00 94.38 96 GLU A N 1
ATOM 737 C CA . GLU A 1 96 ? 4.550 5.707 -6.959 1.00 94.38 96 GLU A CA 1
ATOM 738 C C . GLU A 1 96 ? 6.000 6.096 -6.656 1.00 94.38 96 GLU A C 1
ATOM 740 O O . GLU A 1 96 ? 6.912 5.660 -7.355 1.00 94.38 96 GLU A O 1
ATOM 745 N N . SER A 1 97 ? 6.247 6.783 -5.534 1.00 94.88 97 SER A N 1
ATOM 746 C CA . SER A 1 97 ? 7.608 7.139 -5.111 1.00 94.88 97 SER A CA 1
ATOM 747 C C . SER A 1 97 ? 8.493 5.913 -4.850 1.00 94.88 97 SER A C 1
ATOM 749 O O . SER A 1 97 ? 9.699 5.929 -5.123 1.00 94.88 97 SER A O 1
ATOM 751 N N . MET A 1 98 ? 7.919 4.833 -4.311 1.00 94.31 98 MET A N 1
ATOM 752 C CA . MET A 1 98 ? 8.616 3.553 -4.174 1.00 94.31 98 MET A CA 1
ATOM 753 C C . MET A 1 98 ? 8.942 2.953 -5.548 1.00 94.31 98 MET A C 1
ATOM 755 O O . MET A 1 98 ? 10.071 2.512 -5.764 1.00 94.31 98 MET A O 1
ATOM 759 N N . GLY A 1 99 ? 7.980 2.971 -6.471 1.00 91.94 99 GLY A N 1
ATOM 760 C CA . GLY A 1 99 ? 8.128 2.527 -7.853 1.00 91.94 99 GLY A CA 1
ATOM 761 C C . GLY A 1 99 ? 9.263 3.255 -8.567 1.00 91.94 99 GLY A C 1
ATOM 762 O O . GLY A 1 99 ? 10.156 2.595 -9.087 1.00 91.94 99 GLY A O 1
ATOM 763 N N . ASP A 1 100 ? 9.316 4.586 -8.488 1.00 90.56 100 ASP A N 1
ATOM 764 C CA . ASP A 1 100 ? 10.389 5.401 -9.076 1.00 90.56 100 ASP A CA 1
ATOM 765 C C . ASP A 1 100 ? 11.772 4.982 -8.559 1.00 90.56 100 ASP A C 1
ATOM 767 O O . ASP A 1 100 ? 12.719 4.788 -9.325 1.00 90.56 100 ASP A O 1
ATOM 771 N N . LYS A 1 101 ? 11.893 4.771 -7.243 1.00 90.00 101 LYS A N 1
ATOM 772 C CA . LYS A 1 101 ? 13.143 4.318 -6.608 1.00 90.00 101 LYS A CA 1
ATOM 773 C C . LYS A 1 101 ? 13.546 2.909 -7.040 1.00 90.00 101 LYS A C 1
ATOM 775 O O . LYS A 1 101 ? 14.737 2.624 -7.181 1.00 90.00 101 LYS A O 1
ATOM 780 N N . LEU A 1 102 ? 12.579 2.017 -7.234 1.00 87.94 102 LEU A N 1
ATOM 781 C CA . LEU A 1 102 ? 12.827 0.672 -7.749 1.00 87.94 102 LEU A CA 1
ATOM 782 C C . LEU A 1 102 ? 13.195 0.711 -9.235 1.00 87.94 102 LEU A C 1
ATOM 784 O O . LEU A 1 102 ? 14.089 -0.022 -9.652 1.00 87.94 102 LEU A O 1
ATOM 788 N N . ALA A 1 103 ? 12.588 1.601 -10.020 1.00 86.38 103 ALA A N 1
ATOM 789 C CA . ALA A 1 103 ? 12.862 1.749 -11.443 1.00 86.38 103 ALA A CA 1
ATOM 790 C C . ALA A 1 103 ? 14.336 2.078 -11.710 1.00 86.38 103 ALA A C 1
ATOM 792 O O . ALA A 1 103 ? 14.906 1.531 -12.650 1.00 86.38 103 ALA A O 1
ATOM 793 N N . PHE A 1 104 ? 14.996 2.858 -10.843 1.00 83.81 104 PHE A N 1
ATOM 794 C CA . PHE A 1 104 ? 16.449 3.078 -10.925 1.00 83.81 104 PHE A CA 1
ATOM 795 C C . PHE A 1 104 ? 17.264 1.774 -10.890 1.00 83.81 104 PHE A C 1
ATOM 797 O O . PHE A 1 104 ? 18.283 1.666 -11.569 1.00 83.81 104 PHE A O 1
ATOM 804 N N . GLN A 1 105 ? 16.822 0.769 -10.129 1.00 75.94 105 GLN A N 1
ATOM 805 C CA . GLN A 1 105 ? 17.505 -0.526 -10.028 1.00 75.94 105 GLN A CA 1
ATOM 806 C C . GLN A 1 105 ? 17.235 -1.425 -11.244 1.00 75.94 105 GLN A C 1
ATOM 808 O O . GLN A 1 105 ? 18.124 -2.168 -11.648 1.00 75.94 105 GLN A O 1
ATOM 813 N N . TYR A 1 106 ? 16.042 -1.346 -11.846 1.00 71.69 106 TYR A N 1
ATOM 814 C CA . TYR A 1 106 ? 15.674 -2.137 -13.032 1.00 71.69 106 TYR A CA 1
ATOM 815 C C . TYR A 1 106 ? 16.156 -1.522 -14.352 1.00 71.69 106 TYR A C 1
ATOM 817 O O . TYR A 1 106 ? 16.513 -2.249 -15.274 1.00 71.69 106 TYR A O 1
ATOM 825 N N . GLY A 1 107 ? 16.167 -0.193 -14.449 1.00 69.50 107 GLY A N 1
ATOM 826 C CA . GLY A 1 107 ? 16.627 0.553 -15.620 1.00 69.50 107 GLY A CA 1
ATOM 827 C C . GLY A 1 107 ? 18.135 0.814 -15.639 1.00 69.50 107 GLY A C 1
ATOM 828 O O . GLY A 1 107 ? 18.659 1.232 -16.666 1.00 69.50 107 GLY A O 1
ATOM 829 N N . GLY A 1 108 ? 18.834 0.553 -14.528 1.00 63.81 108 GLY A N 1
ATOM 830 C CA . GLY A 1 108 ? 20.257 0.829 -14.359 1.00 63.81 108 GLY A CA 1
ATOM 831 C C . GLY A 1 108 ? 20.563 2.302 -14.061 1.00 63.81 108 GLY A C 1
ATOM 832 O O . GLY A 1 108 ? 19.945 3.226 -14.595 1.00 63.81 108 GLY A O 1
ATOM 833 N N . SER A 1 109 ? 21.576 2.526 -13.221 1.00 57.56 109 SER A N 1
ATOM 834 C CA . SER A 1 109 ? 22.238 3.822 -13.055 1.00 57.56 109 SER A CA 1
ATOM 835 C C . SER A 1 109 ? 22.779 4.277 -14.419 1.00 57.56 109 SER A C 1
ATOM 837 O O . SER A 1 109 ? 23.759 3.722 -14.903 1.00 57.56 109 SER A O 1
ATOM 839 N N . ALA A 1 110 ? 22.124 5.261 -15.040 1.00 51.94 110 ALA A N 1
ATOM 840 C CA . ALA A 1 110 ? 22.392 5.766 -16.392 1.00 51.94 110 ALA A CA 1
ATOM 841 C C . ALA A 1 110 ? 22.159 4.760 -17.544 1.00 51.94 110 ALA A C 1
ATOM 843 O O . ALA A 1 110 ? 23.088 4.320 -18.213 1.00 51.94 110 ALA A O 1
ATOM 844 N N . ALA A 1 111 ? 20.893 4.553 -17.919 1.00 52.81 111 ALA A N 1
ATOM 845 C CA . ALA A 1 111 ? 20.525 4.139 -19.284 1.00 52.81 111 ALA A CA 1
ATOM 846 C C . ALA A 1 111 ? 20.727 5.257 -20.343 1.00 52.81 111 ALA A C 1
ATOM 848 O O . ALA A 1 111 ? 20.270 5.138 -21.478 1.00 52.81 111 ALA A O 1
ATOM 849 N N . HIS A 1 112 ? 21.388 6.363 -19.981 1.00 52.50 112 HIS A N 1
ATOM 850 C CA . HIS A 1 112 ? 21.649 7.511 -20.847 1.00 52.50 112 HIS A CA 1
ATOM 851 C C . HIS A 1 112 ? 23.138 7.873 -20.825 1.00 52.50 112 HIS A C 1
ATOM 853 O O . HIS A 1 112 ? 23.538 8.859 -20.219 1.00 52.50 112 HIS A O 1
ATOM 859 N N . ASN A 1 113 ? 23.961 7.068 -21.493 1.00 39.09 113 ASN A N 1
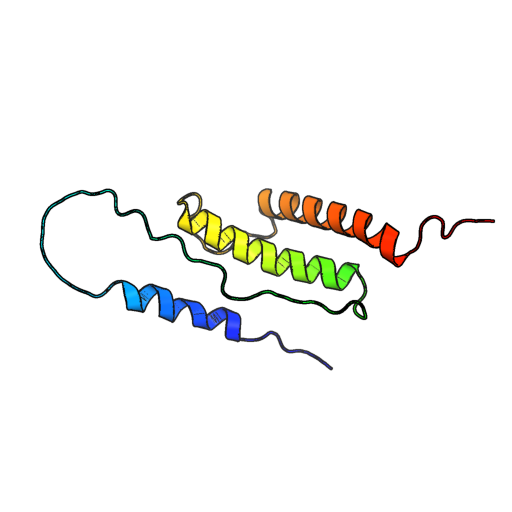ATOM 860 C CA . ASN A 1 113 ? 25.194 7.573 -22.091 1.00 39.09 113 ASN A CA 1
ATOM 861 C C . ASN A 1 113 ? 24.941 7.646 -23.599 1.00 39.09 113 ASN A C 1
ATOM 863 O O . ASN A 1 113 ? 24.865 6.612 -24.264 1.00 39.09 113 ASN A O 1
ATOM 867 N N . LYS A 1 114 ? 24.719 8.864 -24.097 1.00 40.19 114 LYS A N 1
ATOM 868 C CA . LYS A 1 114 ? 24.858 9.202 -25.515 1.00 40.19 114 LYS A CA 1
ATOM 869 C C . LYS A 1 114 ? 26.265 9.721 -25.756 1.00 40.19 114 LYS A C 1
ATOM 871 O O . LYS A 1 114 ? 26.759 10.445 -24.864 1.00 40.19 114 LYS A O 1
#

Secondary structure (DSSP, 8-state):
------GGGSTTHHHHHHTT-------------PPPPPP-------TTS-HHHHHHHHHHHHHHHHHHHHHHTTS-SSS---TTSHHHHHHHHHHHHHHHHHHHHHH-TTS---

Organism: NCBI:txid97028

Sequence (114 aa):
NNNVIDESVVEQESITMSLMNHSGDDEIKDSSVKPKLLQKGVLRTNCIDCLDRTNVAQYAYGLVALGRQLQALGFIESLRIDLDNPLAKEVMTAYESMGDKLAFQYGGSAAHNK

pLDDT: mean 74.31, std 22.82, range [31.88, 98.12]

Radius of gyration: 19.85 Å; chains: 1; boun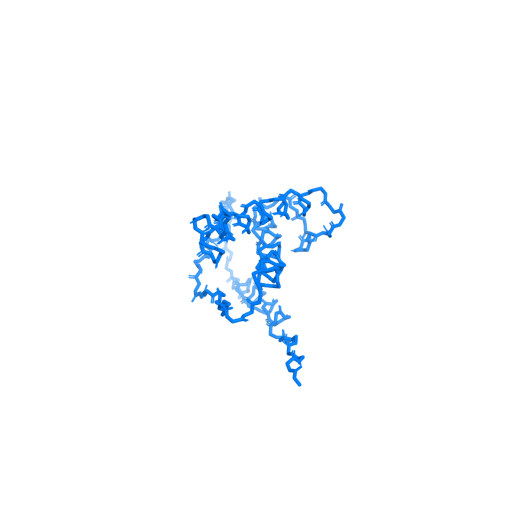ding box: 44×29×62 Å